Protein AF-A0A2J8KW35-F1 (afdb_monomer_lite)

Sequence (45 aa):
MADPKYADLPGIARNEPDVYETSDLPEDDQAEFDAFAQIFKTLLE

Structure (mmCIF, N/CA/C/O backbone):
data_AF-A0A2J8KW35-F1
#
_entry.id   AF-A0A2J8KW35-F1
#
loop_
_atom_site.group_PDB
_atom_site.id
_atom_site.type_symbol
_atom_site.label_atom_id
_atom_site.label_alt_id
_atom_site.label_comp_id
_atom_site.label_asym_id
_atom_site.label_entity_id
_atom_site.label_seq_id
_atom_site.pdbx_PDB_ins_code
_atom_site.Cartn_x
_atom_site.Cartn_y
_atom_site.Cartn_z
_atom_site.occupancy
_atom_site.B_iso_or_equiv
_atom_site.auth_seq_id
_atom_site.auth_comp_id
_atom_site.auth_asym_id
_atom_site.auth_atom_id
_atom_site.pdbx_PDB_model_num
ATOM 1 N N . MET A 1 1 ? -13.303 -10.886 8.857 1.00 65.25 1 MET A N 1
ATOM 2 C CA . MET A 1 1 ? -13.521 -10.545 10.283 1.00 65.25 1 MET A CA 1
ATOM 3 C C . MET A 1 1 ? -12.172 -10.167 10.864 1.00 65.25 1 MET A C 1
ATOM 5 O O . MET A 1 1 ? -11.203 -10.813 10.490 1.00 65.25 1 MET A O 1
ATOM 9 N N . ALA A 1 2 ? -12.093 -9.131 11.704 1.00 69.38 2 ALA A N 1
ATOM 10 C CA . ALA A 1 2 ? -10.838 -8.774 12.367 1.00 69.38 2 ALA A CA 1
ATOM 11 C C . ALA A 1 2 ? -10.381 -9.930 13.266 1.00 69.38 2 ALA A C 1
ATOM 13 O O . ALA A 1 2 ? -11.208 -10.531 13.956 1.00 69.38 2 ALA A O 1
ATOM 14 N N . ASP A 1 3 ? -9.088 -10.245 13.237 1.00 80.50 3 ASP A N 1
ATOM 15 C CA . ASP A 1 3 ? -8.511 -11.254 14.123 1.00 80.50 3 ASP A CA 1
ATOM 16 C C . ASP A 1 3 ? -8.776 -10.828 15.586 1.00 80.50 3 ASP A C 1
ATOM 18 O O . ASP A 1 3 ? -8.524 -9.663 15.924 1.00 80.50 3 ASP A O 1
ATOM 22 N N . PRO A 1 4 ? -9.299 -11.710 16.461 1.00 84.12 4 PRO A N 1
ATOM 23 C CA . PRO A 1 4 ? -9.593 -11.388 17.860 1.00 84.12 4 PRO A CA 1
ATOM 24 C C . PRO A 1 4 ? -8.428 -10.742 18.618 1.00 84.12 4 PRO A C 1
ATOM 26 O O . PRO A 1 4 ? -8.652 -9.983 19.554 1.00 84.12 4 PRO A O 1
ATOM 29 N N . LYS A 1 5 ? -7.185 -10.981 18.184 1.00 84.31 5 LYS A N 1
ATOM 30 C CA 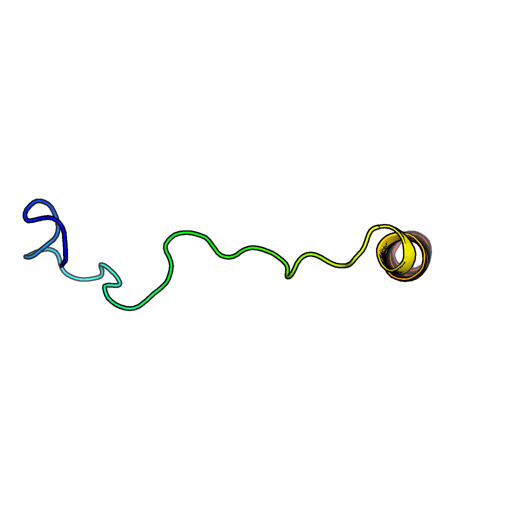. LYS A 1 5 ? -5.982 -10.335 18.734 1.00 84.31 5 LYS A CA 1
ATOM 31 C C . LYS A 1 5 ? -5.962 -8.808 18.580 1.00 84.31 5 LYS A C 1
ATOM 33 O O . LYS A 1 5 ? -5.299 -8.131 19.359 1.00 84.31 5 LYS A O 1
ATOM 38 N N . TYR A 1 6 ? -6.671 -8.272 17.591 1.00 88.88 6 TYR A N 1
ATOM 39 C CA . TYR A 1 6 ? -6.648 -6.858 17.202 1.00 88.88 6 TYR A CA 1
ATOM 40 C C . TYR A 1 6 ? -8.026 -6.181 17.325 1.00 88.88 6 TYR A C 1
ATOM 42 O O . TYR A 1 6 ? -8.171 -4.991 17.041 1.00 88.88 6 TYR A O 1
ATOM 50 N N . ALA A 1 7 ? -9.053 -6.924 17.749 1.00 84.81 7 ALA A N 1
ATOM 51 C CA . ALA A 1 7 ? -10.448 -6.481 17.749 1.00 84.81 7 ALA A CA 1
ATOM 52 C C . ALA A 1 7 ? -10.767 -5.355 18.752 1.00 84.81 7 ALA A C 1
ATOM 54 O O . ALA A 1 7 ? -11.712 -4.602 18.523 1.00 84.81 7 ALA A O 1
ATOM 55 N N . ASP A 1 8 ? -9.966 -5.182 19.803 1.00 86.50 8 ASP A N 1
ATOM 56 C CA . ASP A 1 8 ? -10.188 -4.144 20.823 1.00 86.50 8 ASP A CA 1
ATOM 57 C C . ASP A 1 8 ? -9.139 -3.020 20.779 1.00 86.50 8 ASP A C 1
ATOM 59 O O . ASP A 1 8 ? -9.213 -2.061 21.548 1.00 86.50 8 ASP A O 1
ATOM 63 N N . LEU A 1 9 ? -8.157 -3.109 19.873 1.00 86.94 9 LEU A N 1
ATOM 64 C CA . LEU A 1 9 ? -7.087 -2.118 19.787 1.00 86.94 9 LEU A CA 1
ATOM 65 C C . LEU A 1 9 ? -7.542 -0.871 19.008 1.00 86.94 9 LEU A C 1
ATOM 67 O O . LEU A 1 9 ? -8.037 -0.996 17.880 1.00 86.94 9 LEU A O 1
ATOM 71 N N . PRO A 1 10 ? -7.354 0.339 19.568 1.00 88.12 10 PRO A N 1
ATOM 72 C CA . PRO A 1 10 ? -7.604 1.574 18.841 1.00 88.12 10 PRO A CA 1
ATOM 73 C C . PRO A 1 10 ? -6.542 1.774 17.751 1.00 88.12 10 PRO A C 1
ATOM 75 O O . PRO A 1 10 ? -5.373 1.448 17.938 1.00 88.12 10 PRO A O 1
ATOM 78 N N . GLY A 1 11 ? -6.947 2.341 16.614 1.00 86.56 11 GLY A N 1
ATOM 79 C CA . GLY A 1 11 ? -6.028 2.710 15.530 1.00 86.56 11 GLY A CA 1
ATOM 80 C C . GLY A 1 11 ? -5.685 1.598 14.534 1.00 86.56 11 GLY A C 1
ATOM 81 O O . GLY A 1 11 ? -4.895 1.845 13.631 1.00 86.56 11 GLY A O 1
ATOM 82 N N . ILE A 1 12 ? -6.280 0.406 14.646 1.00 87.00 12 ILE A N 1
ATOM 83 C CA . ILE A 1 12 ? -6.133 -0.636 13.620 1.00 87.00 12 ILE A CA 1
ATOM 84 C C . ILE A 1 12 ? -7.189 -0.451 12.531 1.00 87.00 12 ILE A C 1
ATOM 86 O O . ILE A 1 12 ? -8.394 -0.518 12.796 1.00 87.00 12 ILE A O 1
ATOM 90 N N . ALA A 1 13 ? -6.722 -0.244 11.300 1.00 87.19 13 ALA A N 1
ATOM 91 C CA . ALA A 1 13 ? -7.565 -0.183 10.116 1.00 87.19 13 ALA A CA 1
ATOM 92 C C . ALA A 1 13 ? -8.177 -1.566 9.835 1.00 87.19 13 ALA A C 1
ATOM 94 O O . ALA A 1 13 ? -7.480 -2.576 9.785 1.00 87.19 13 ALA A O 1
ATOM 95 N N . ARG A 1 14 ? -9.509 -1.621 9.706 1.00 87.00 14 ARG A N 1
ATOM 96 C CA . ARG A 1 14 ? -10.270 -2.879 9.535 1.00 87.00 14 ARG A CA 1
ATOM 97 C C . ARG A 1 14 ? -10.787 -3.109 8.122 1.00 87.00 14 ARG A C 1
ATOM 99 O O . ARG A 1 14 ? -11.117 -4.238 7.784 1.00 87.00 14 ARG A O 1
ATOM 106 N N . ASN A 1 15 ? -10.906 -2.036 7.348 1.00 88.56 15 ASN A N 1
ATOM 107 C CA . ASN A 1 15 ? -11.511 -2.028 6.015 1.00 88.56 15 ASN A CA 1
ATOM 108 C C . ASN A 1 15 ? -10.509 -1.560 4.955 1.00 88.56 15 ASN A C 1
ATOM 110 O O . ASN A 1 15 ? -10.907 -1.061 3.908 1.00 88.56 15 ASN A O 1
ATOM 114 N N . GLU A 1 16 ? -9.224 -1.674 5.266 1.00 89.88 16 GLU A N 1
ATOM 115 C CA . GLU A 1 16 ? -8.140 -1.346 4.355 1.00 89.88 16 GLU A CA 1
ATOM 116 C C . GLU A 1 16 ? -7.420 -2.639 3.981 1.00 89.88 16 GLU A C 1
ATOM 118 O O . GLU A 1 16 ? -7.324 -3.538 4.825 1.00 89.88 16 GLU A O 1
ATOM 123 N N . PRO A 1 17 ? -6.959 -2.761 2.728 1.00 89.81 17 PRO A N 1
ATOM 124 C CA . PRO A 1 17 ? -6.104 -3.866 2.348 1.00 89.81 17 PRO A CA 1
ATOM 125 C C . PRO A 1 17 ? -4.797 -3.791 3.143 1.00 89.81 17 PRO A C 1
ATOM 127 O O . PRO A 1 17 ? -4.261 -2.718 3.420 1.00 89.81 17 PRO A O 1
ATOM 130 N N . ASP A 1 18 ? -4.305 -4.959 3.527 1.00 88.06 18 ASP A N 1
ATOM 131 C CA . ASP A 1 18 ? -3.017 -5.135 4.187 1.00 88.06 18 ASP A CA 1
ATOM 132 C C . ASP A 1 18 ? -1.846 -4.894 3.228 1.00 88.06 18 ASP A C 1
ATOM 134 O O . ASP A 1 18 ? -0.797 -4.400 3.648 1.00 88.06 18 ASP A O 1
ATOM 138 N N . VAL A 1 19 ? -2.042 -5.195 1.943 1.00 93.38 19 VAL A N 1
ATOM 139 C CA . VAL A 1 19 ? -1.064 -4.973 0.879 1.00 93.38 19 VAL A CA 1
ATOM 140 C C . VAL A 1 19 ? -1.666 -4.088 -0.208 1.00 93.38 19 VAL A C 1
ATOM 142 O O . VAL A 1 19 ? -2.756 -4.345 -0.718 1.00 93.38 19 VAL A O 1
ATOM 145 N N . TYR A 1 20 ? -0.930 -3.046 -0.582 1.00 91.12 20 TYR A N 1
ATOM 146 C CA . TYR A 1 20 ? -1.213 -2.247 -1.769 1.00 91.12 20 TYR A CA 1
ATOM 147 C C . TYR A 1 20 ? -0.197 -2.625 -2.839 1.00 91.12 20 TYR A C 1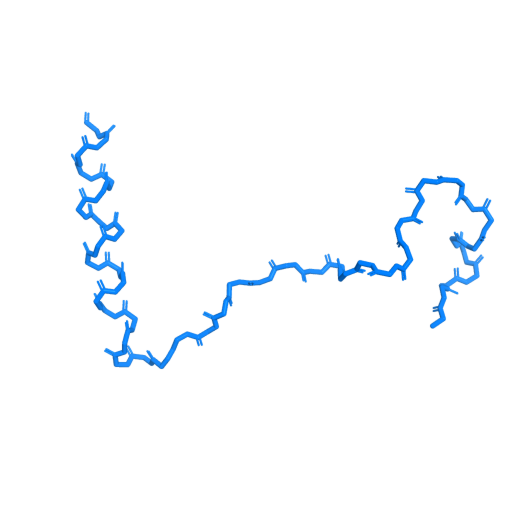
ATOM 149 O O . TYR A 1 20 ? 1.001 -2.400 -2.666 1.00 91.12 20 TYR A O 1
ATOM 157 N N . G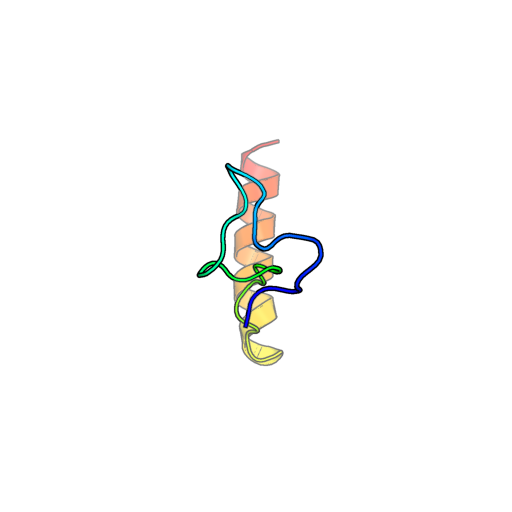LU A 1 21 ? -0.679 -3.200 -3.932 1.00 87.94 21 GLU A N 1
ATOM 158 C CA . GLU A 1 21 ? 0.144 -3.620 -5.062 1.00 87.94 21 GLU A CA 1
ATOM 159 C C . GLU A 1 21 ? -0.140 -2.723 -6.267 1.00 87.94 21 GLU A C 1
ATOM 161 O O . GLU A 1 21 ? -1.216 -2.127 -6.395 1.00 87.94 21 GLU A O 1
ATOM 166 N N . THR A 1 22 ? 0.843 -2.598 -7.152 1.00 86.88 22 THR A N 1
ATOM 167 C CA . THR A 1 22 ? 0.619 -1.992 -8.462 1.00 86.88 22 THR A CA 1
ATOM 168 C C . THR A 1 22 ? -0.256 -2.922 -9.285 1.00 86.88 22 THR A C 1
ATOM 170 O O . THR A 1 22 ? -0.078 -4.134 -9.242 1.00 86.88 22 THR A O 1
ATOM 173 N N . SER A 1 23 ? -1.190 -2.369 -10.053 1.00 88.12 23 SER A N 1
ATOM 174 C CA . SER A 1 23 ? -1.950 -3.168 -11.010 1.00 88.12 23 SER A CA 1
ATOM 175 C C . SER A 1 23 ? -1.001 -3.809 -12.022 1.00 88.12 23 SER A C 1
ATOM 177 O O . SER A 1 23 ? -0.296 -3.080 -12.723 1.00 88.12 23 SER A O 1
ATOM 179 N N . ASP A 1 24 ? -1.008 -5.139 -12.108 1.00 86.31 24 ASP A N 1
ATOM 180 C CA . ASP A 1 24 ? -0.208 -5.866 -13.090 1.00 86.31 24 ASP A CA 1
ATOM 181 C C . ASP A 1 24 ? -0.642 -5.499 -14.513 1.00 86.31 24 ASP A C 1
ATOM 183 O O . ASP A 1 24 ? -1.818 -5.604 -14.878 1.00 86.31 24 ASP A O 1
ATOM 187 N N . LEU A 1 25 ? 0.327 -5.073 -15.320 1.00 87.69 25 LEU A N 1
ATOM 188 C CA . LEU A 1 25 ? 0.161 -4.888 -16.757 1.00 87.69 25 LEU A CA 1
ATOM 189 C C . LEU A 1 25 ? 0.546 -6.184 -17.488 1.00 87.69 25 LEU A C 1
ATOM 191 O O . LEU A 1 25 ? 1.443 -6.900 -17.024 1.00 87.69 25 LEU A O 1
ATOM 195 N N . PRO A 1 26 ? -0.072 -6.488 -18.643 1.00 90.56 26 PRO A N 1
ATOM 196 C CA . PRO A 1 26 ? 0.434 -7.516 -19.549 1.00 90.56 26 PRO A CA 1
ATOM 197 C C . PRO A 1 26 ? 1.919 -7.290 -19.859 1.00 90.56 26 PRO A C 1
ATOM 199 O O . PRO A 1 26 ? 2.349 -6.145 -19.960 1.00 90.56 26 PRO A O 1
ATOM 202 N N . GLU A 1 27 ? 2.698 -8.362 -20.037 1.00 86.00 27 GLU A N 1
ATOM 203 C CA . GLU A 1 27 ? 4.144 -8.267 -20.320 1.00 86.00 27 GLU A CA 1
ATOM 204 C C . GLU A 1 27 ? 4.437 -7.361 -21.531 1.00 86.00 27 GLU A C 1
ATOM 206 O O . GLU A 1 27 ? 5.355 -6.543 -21.483 1.00 86.00 27 GLU A O 1
ATOM 211 N N . ASP A 1 28 ? 3.590 -7.430 -22.564 1.00 86.31 28 ASP A N 1
ATOM 212 C CA . ASP A 1 28 ? 3.693 -6.597 -23.769 1.00 86.31 28 ASP A CA 1
ATOM 213 C C . ASP A 1 28 ? 3.526 -5.088 -23.482 1.00 86.31 28 ASP A C 1
ATOM 215 O O . ASP A 1 28 ? 4.160 -4.265 -24.142 1.00 86.31 28 ASP A O 1
ATOM 219 N N . ASP A 1 29 ? 2.732 -4.720 -22.470 1.00 85.94 29 ASP A N 1
ATOM 220 C CA . ASP A 1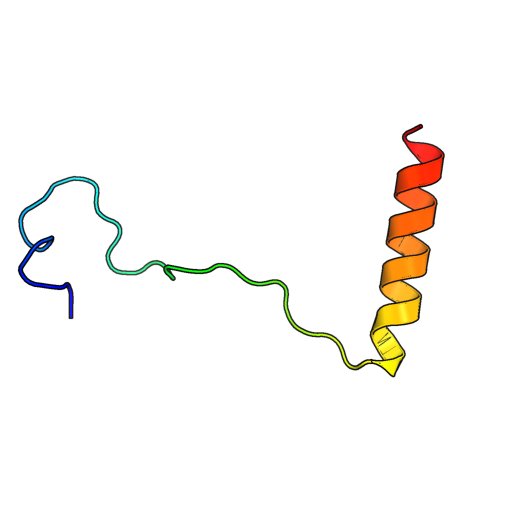 29 ? 2.453 -3.327 -22.089 1.00 85.94 29 ASP A CA 1
ATOM 221 C C . ASP A 1 29 ? 3.426 -2.800 -21.006 1.00 85.94 29 ASP A C 1
ATOM 223 O O . ASP A 1 29 ? 3.492 -1.594 -20.752 1.00 85.94 29 ASP A O 1
ATOM 227 N N . GLN A 1 30 ? 4.216 -3.673 -20.364 1.00 85.25 30 GLN A N 1
ATOM 228 C CA . GLN A 1 30 ? 5.189 -3.279 -19.330 1.00 85.25 30 GLN A CA 1
ATOM 229 C C . GLN A 1 30 ? 6.352 -2.467 -19.909 1.00 85.25 30 GLN A C 1
ATOM 231 O O . GLN A 1 30 ? 6.791 -1.490 -19.301 1.00 85.25 30 GLN A O 1
ATOM 236 N N . ALA A 1 31 ? 6.818 -2.819 -21.111 1.00 84.94 31 ALA A N 1
ATOM 237 C CA . ALA A 1 31 ? 7.968 -2.169 -21.737 1.00 84.94 31 ALA A CA 1
ATOM 238 C C . ALA A 1 31 ? 7.738 -0.669 -22.015 1.00 84.94 31 ALA A C 1
ATOM 240 O O . ALA A 1 31 ? 8.669 0.132 -21.910 1.00 84.94 31 ALA A O 1
ATOM 241 N N . GLU A 1 32 ? 6.506 -0.273 -22.350 1.00 83.06 32 GLU A N 1
ATOM 242 C CA . GLU A 1 32 ? 6.145 1.133 -22.567 1.00 83.06 32 GLU A CA 1
ATOM 243 C C . GLU A 1 32 ? 6.185 1.927 -21.253 1.00 83.06 32 GLU A C 1
ATOM 245 O O . GLU A 1 32 ? 6.726 3.037 -21.197 1.00 83.06 32 GLU A O 1
ATOM 250 N N . 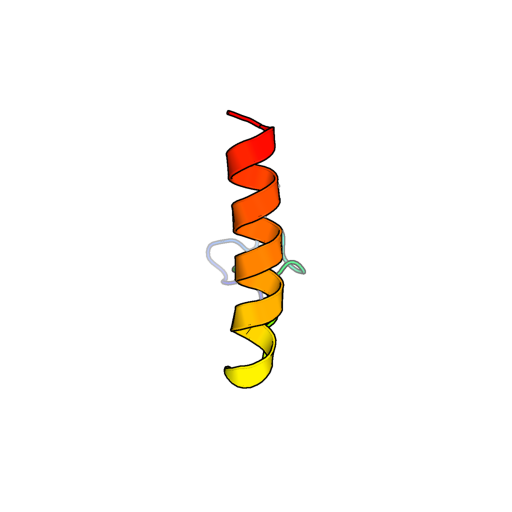PHE A 1 33 ? 5.676 1.328 -20.176 1.00 82.56 33 PHE A N 1
ATOM 251 C CA . PHE A 1 33 ? 5.684 1.933 -18.849 1.00 82.56 33 PHE A CA 1
ATOM 252 C C . PHE A 1 33 ? 7.106 2.055 -18.277 1.00 82.56 33 PHE A C 1
ATOM 254 O O . PHE A 1 33 ? 7.469 3.108 -17.747 1.00 82.56 33 PHE A O 1
ATOM 261 N N . ASP A 1 34 ? 7.944 1.034 -18.457 1.00 84.38 34 ASP A N 1
ATOM 262 C CA . ASP A 1 34 ? 9.348 1.052 -18.036 1.00 84.38 34 ASP A CA 1
ATOM 263 C C . ASP A 1 34 ? 10.168 2.095 -18.802 1.00 84.38 34 ASP A C 1
ATOM 265 O O . ASP A 1 34 ? 10.988 2.806 -18.215 1.00 84.38 34 ASP A O 1
ATOM 269 N N . ALA A 1 35 ? 9.922 2.249 -20.107 1.00 83.31 35 ALA A N 1
ATOM 270 C CA . ALA A 1 35 ? 10.558 3.287 -20.911 1.00 83.31 35 ALA A CA 1
ATOM 271 C C . ALA A 1 35 ? 10.201 4.692 -20.399 1.00 83.31 35 ALA A C 1
ATOM 273 O O . ALA A 1 35 ? 11.081 5.548 -20.265 1.00 83.31 35 ALA A O 1
ATOM 274 N N . PHE A 1 36 ? 8.930 4.922 -20.055 1.00 83.81 36 PHE A N 1
ATOM 275 C CA . PHE A 1 36 ? 8.490 6.165 -19.427 1.00 83.81 36 PHE A CA 1
ATOM 276 C C . PHE A 1 36 ? 9.183 6.375 -18.075 1.00 83.81 36 PHE A C 1
ATOM 278 O O . PHE A 1 36 ? 9.807 7.414 -17.858 1.00 83.81 36 PHE A O 1
ATOM 285 N N . ALA A 1 37 ? 9.165 5.377 -17.190 1.00 84.69 37 ALA A N 1
ATOM 286 C CA . ALA A 1 37 ? 9.808 5.457 -15.881 1.00 84.69 37 ALA A CA 1
ATOM 287 C C . ALA A 1 37 ? 11.315 5.763 -15.982 1.00 84.69 37 ALA A C 1
ATOM 289 O O . ALA A 1 37 ? 11.840 6.590 -15.229 1.00 84.69 37 ALA A O 1
ATOM 290 N N . GLN A 1 38 ? 12.011 5.160 -16.949 1.00 83.94 38 GLN A N 1
ATOM 291 C CA . GLN A 1 38 ? 13.438 5.373 -17.166 1.00 83.94 38 GLN A CA 1
ATOM 292 C C . GLN A 1 38 ? 13.751 6.786 -17.679 1.00 83.94 38 GLN A C 1
ATOM 294 O O . GLN A 1 38 ? 14.724 7.390 -17.226 1.00 83.94 38 GLN A O 1
ATOM 299 N N . ILE A 1 39 ? 12.917 7.346 -18.562 1.00 85.06 39 ILE A N 1
ATOM 300 C CA . ILE A 1 39 ? 13.038 8.743 -19.010 1.00 85.06 39 ILE A CA 1
ATOM 301 C C . ILE A 1 39 ? 12.891 9.701 -17.823 1.00 85.06 39 ILE A C 1
ATOM 303 O O . ILE A 1 39 ? 13.705 10.610 -17.662 1.00 85.06 39 ILE A O 1
ATOM 307 N N . PHE A 1 40 ? 11.889 9.482 -16.966 1.00 85.50 40 PHE A N 1
ATOM 308 C CA . PHE A 1 40 ? 11.689 10.300 -15.767 1.00 85.50 40 PHE A CA 1
ATOM 309 C C . PHE A 1 40 ? 12.870 10.214 -14.807 1.00 85.50 40 PHE A C 1
ATOM 311 O O . PHE A 1 40 ? 13.302 11.239 -14.284 1.00 85.50 40 PHE A O 1
ATOM 318 N N . LYS A 1 41 ? 13.427 9.016 -14.611 1.00 85.38 41 LYS A N 1
ATOM 319 C CA . LYS A 1 41 ? 14.615 8.820 -13.780 1.00 85.38 41 LYS A CA 1
ATOM 320 C C . LYS A 1 41 ? 15.812 9.612 -14.309 1.00 85.38 41 LYS A C 1
ATOM 322 O O . LYS A 1 41 ? 16.444 10.320 -13.540 1.00 85.38 41 LYS A O 1
ATOM 327 N N . THR A 1 42 ? 16.090 9.535 -15.610 1.00 87.62 42 THR A N 1
ATOM 328 C CA . THR A 1 42 ? 17.214 10.249 -16.236 1.00 87.62 42 THR A CA 1
ATOM 329 C C . THR A 1 42 ? 17.035 11.770 -16.242 1.00 87.62 42 THR A C 1
ATOM 331 O O . THR A 1 42 ? 18.022 12.490 -16.249 1.00 87.62 42 THR A O 1
ATOM 334 N N . LEU A 1 43 ? 15.799 12.275 -16.246 1.00 90.88 43 LEU A N 1
ATOM 335 C CA . LEU A 1 43 ? 15.518 13.717 -16.191 1.00 90.88 43 LEU A CA 1
ATOM 336 C C 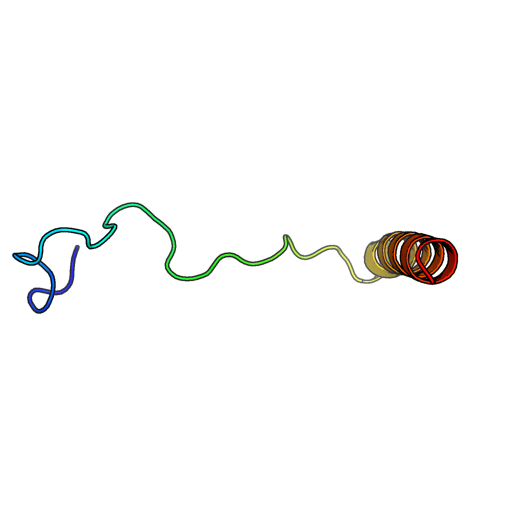. LEU A 1 43 ? 15.552 14.305 -14.773 1.00 90.88 43 LEU A C 1
ATOM 338 O O . LEU A 1 43 ? 15.623 15.524 -14.629 1.00 90.88 43 LEU A O 1
ATOM 342 N N . LEU A 1 44 ? 15.433 13.463 -13.745 1.00 86.88 44 LEU A N 1
ATOM 343 C CA . LEU A 1 44 ? 15.479 13.859 -12.333 1.00 86.88 44 LEU A CA 1
ATOM 344 C C . LEU A 1 44 ? 16.860 13.630 -11.689 1.00 86.88 44 LEU A C 1
ATOM 346 O O . LEU A 1 44 ? 17.032 13.972 -10.517 1.00 86.88 44 LEU A O 1
ATOM 350 N N . GLU A 1 45 ? 17.816 13.076 -12.440 1.00 74.69 45 GLU A N 1
ATOM 351 C CA . GLU A 1 45 ? 19.259 13.058 -12.137 1.00 74.69 45 GLU A CA 1
ATOM 352 C C . GLU A 1 45 ? 19.970 14.273 -12.754 1.00 74.69 45 GLU A C 1
ATOM 354 O O . GLU A 1 45 ? 20.883 14.807 -12.080 1.00 74.69 45 GLU A O 1
#

pLDDT: mean 85.45, std 4.95, range [65.25, 93.38]

Secondary structure (DSSP, 8-state):
---TTTTT-TT--SSS-S---PPPPPHHHHHHHHHHHHHHHHHH-

Organism: Pan troglodytes (NCBI:txid9598)

Radius of gyration: 18.94 Å; chains: 1; bounding box: 33×25×45 Å

Foldseek 3Di:
DPDPVCVPPPPDDDPDDPDDDDPDDDPVCVVVVVVVVVVVVVVVD